Protein AF-A0A7X9DE40-F1 (afdb_monomer_lite)

Radius of gyration: 13.77 Å; chains: 1; bounding box: 31×20×40 Å

Sequence (72 aa):
MATIVKTTKYYC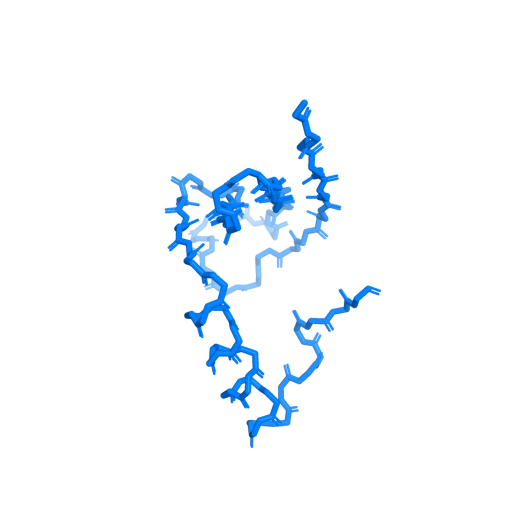SNDCRQEGRPMHTATLEFQSCSNAYTFDNGKGDIYYFEEGELQALIYLLKSLDRTDAVEI

Structure (mmCIF, N/CA/C/O backbone):
data_AF-A0A7X9DE40-F1
#
_entry.id   AF-A0A7X9DE40-F1
#
loop_
_atom_site.group_PDB
_atom_site.id
_atom_site.type_symbol
_atom_site.label_atom_id
_atom_site.label_alt_id
_atom_site.label_comp_id
_atom_site.label_asym_id
_atom_site.label_entity_id
_atom_site.label_seq_id
_atom_site.pdbx_PDB_ins_code
_atom_site.Cartn_x
_atom_site.Cartn_y
_atom_site.Cartn_z
_atom_site.occupancy
_atom_site.B_iso_or_equiv
_atom_site.auth_seq_id
_atom_site.auth_comp_id
_atom_site.auth_asym_id
_atom_site.auth_atom_id
_atom_site.pdbx_PDB_model_num
ATOM 1 N N . MET A 1 1 ? 1.045 -1.567 21.485 1.00 58.16 1 MET A N 1
ATOM 2 C CA . MET A 1 1 ? 0.497 -1.094 20.195 1.00 58.16 1 MET A CA 1
ATOM 3 C C . MET A 1 1 ? 1.154 -1.933 19.120 1.00 5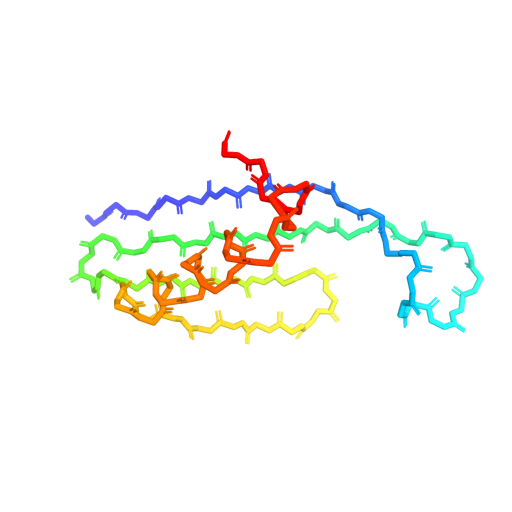8.16 1 MET A C 1
ATOM 5 O O . MET A 1 1 ? 2.375 -2.039 19.157 1.00 58.16 1 MET A O 1
ATOM 9 N N . ALA A 1 2 ? 0.379 -2.615 18.278 1.00 73.88 2 ALA A N 1
ATOM 10 C CA . ALA A 1 2 ? 0.929 -3.501 17.259 1.00 73.88 2 ALA A CA 1
ATOM 11 C C . ALA A 1 2 ? 0.820 -2.812 15.899 1.00 73.88 2 ALA A C 1
ATOM 13 O O . ALA A 1 2 ? -0.278 -2.495 15.444 1.00 73.88 2 ALA A O 1
ATOM 14 N N . THR A 1 3 ? 1.966 -2.573 15.277 1.00 85.31 3 THR A N 1
ATOM 15 C CA . THR A 1 3 ? 2.042 -2.119 13.892 1.00 85.31 3 THR A CA 1
ATOM 16 C C . THR A 1 3 ? 2.390 -3.330 13.040 1.00 85.31 3 THR A C 1
ATOM 18 O O . THR A 1 3 ? 3.401 -3.988 13.290 1.00 85.31 3 THR A O 1
ATOM 21 N N . ILE A 1 4 ? 1.535 -3.665 12.075 1.00 86.94 4 ILE A N 1
ATOM 22 C CA . ILE A 1 4 ? 1.798 -4.750 11.126 1.00 86.94 4 ILE A CA 1
ATOM 23 C C . ILE A 1 4 ? 2.319 -4.115 9.847 1.00 86.94 4 ILE A C 1
ATOM 25 O O . ILE A 1 4 ? 1.627 -3.307 9.239 1.00 86.94 4 ILE A O 1
ATOM 29 N N . VAL A 1 5 ? 3.524 -4.500 9.433 1.00 89.75 5 VAL A N 1
ATOM 30 C CA . VAL A 1 5 ? 4.140 -4.016 8.196 1.00 89.75 5 VAL A CA 1
ATOM 31 C C . VAL A 1 5 ? 4.232 -5.167 7.205 1.00 89.75 5 VAL A C 1
ATOM 33 O O . VAL A 1 5 ? 4.752 -6.241 7.519 1.00 89.75 5 VAL A O 1
ATOM 36 N N . LYS A 1 6 ? 3.718 -4.944 6.001 1.00 88.56 6 LYS A N 1
ATOM 37 C CA . LYS A 1 6 ? 3.833 -5.845 4.856 1.00 88.56 6 LYS A CA 1
ATOM 38 C C . LYS A 1 6 ? 4.571 -5.123 3.743 1.00 88.56 6 LYS A C 1
ATOM 40 O O . LYS A 1 6 ? 4.322 -3.950 3.495 1.00 88.56 6 LYS A O 1
ATOM 45 N N . THR A 1 7 ? 5.471 -5.823 3.069 1.00 89.44 7 THR A N 1
ATOM 46 C CA . THR A 1 7 ? 6.229 -5.273 1.946 1.00 89.44 7 THR A CA 1
ATOM 47 C C . THR A 1 7 ? 6.110 -6.191 0.745 1.00 89.44 7 THR A C 1
ATOM 49 O O . THR A 1 7 ? 6.072 -7.414 0.880 1.00 89.44 7 THR A O 1
ATOM 52 N N . THR A 1 8 ? 6.048 -5.599 -0.441 1.00 87.06 8 THR A N 1
ATOM 53 C CA . THR A 1 8 ? 6.095 -6.335 -1.703 1.00 87.06 8 THR A CA 1
ATOM 54 C C . THR A 1 8 ? 6.930 -5.573 -2.715 1.00 87.06 8 THR A C 1
ATOM 56 O O . THR A 1 8 ? 7.033 -4.347 -2.660 1.00 87.06 8 THR A O 1
ATOM 59 N N . LYS A 1 9 ? 7.554 -6.296 -3.641 1.00 85.50 9 LYS A N 1
ATOM 60 C CA . LYS A 1 9 ? 8.303 -5.683 -4.734 1.00 85.50 9 LYS A CA 1
ATOM 61 C C . LYS A 1 9 ? 7.527 -5.851 -6.025 1.00 85.50 9 LYS A C 1
ATOM 63 O O . LYS A 1 9 ? 7.116 -6.960 -6.347 1.00 85.50 9 LYS A O 1
ATOM 68 N N . TYR A 1 10 ? 7.378 -4.771 -6.780 1.00 82.44 10 TYR A N 1
ATOM 69 C CA . TYR A 1 10 ? 6.686 -4.798 -8.063 1.00 82.44 10 TYR A CA 1
ATOM 70 C C . TYR A 1 10 ? 7.470 -4.035 -9.126 1.00 82.44 10 TYR A C 1
ATOM 72 O O . TYR A 1 10 ? 8.228 -3.107 -8.833 1.00 82.44 10 TYR A O 1
ATOM 80 N N . TYR A 1 11 ? 7.295 -4.446 -10.379 1.00 79.06 11 TYR A N 1
ATOM 81 C CA . TYR A 1 11 ? 7.867 -3.752 -11.525 1.00 79.06 11 TYR A CA 1
ATOM 82 C C . TYR A 1 11 ? 6.868 -2.725 -12.040 1.00 79.06 11 TYR A C 1
ATOM 84 O O . TYR A 1 11 ? 5.720 -3.059 -12.331 1.00 79.06 11 TYR A O 1
ATOM 92 N N . CYS A 1 12 ? 7.302 -1.475 -12.190 1.00 70.81 12 CYS A N 1
ATOM 93 C CA . CYS A 1 12 ? 6.470 -0.470 -12.832 1.00 70.81 12 CYS A CA 1
ATOM 94 C C . CYS A 1 12 ? 6.535 -0.654 -14.353 1.00 70.81 12 CYS A C 1
ATOM 96 O O . CYS A 1 12 ? 7.571 -0.409 -14.971 1.00 70.81 12 CYS A O 1
ATOM 98 N N . SER A 1 13 ? 5.435 -1.101 -14.960 1.00 64.62 13 SER A N 1
ATOM 99 C CA . SER A 1 13 ? 5.347 -1.284 -16.413 1.00 64.62 13 SER A CA 1
ATOM 100 C C . SER A 1 13 ? 4.919 -0.022 -17.167 1.00 64.62 13 SER A C 1
ATOM 102 O O . SER A 1 13 ? 5.242 0.091 -18.346 1.00 64.62 13 SER A O 1
ATOM 104 N N . ASN A 1 14 ? 4.217 0.916 -16.513 1.00 57.66 14 ASN A N 1
ATOM 105 C CA . ASN A 1 14 ? 3.475 1.975 -17.216 1.00 57.66 14 ASN A CA 1
ATOM 106 C C . ASN A 1 14 ? 3.904 3.422 -16.895 1.00 57.66 14 ASN A C 1
ATOM 108 O O . ASN A 1 14 ? 3.730 4.280 -17.753 1.00 57.66 14 ASN A O 1
ATOM 112 N N . ASP A 1 15 ? 4.469 3.713 -15.715 1.00 55.41 15 ASP A N 1
ATOM 113 C CA . ASP A 1 15 ? 4.614 5.109 -15.236 1.00 55.41 15 ASP A CA 1
ATOM 114 C C . ASP A 1 15 ? 6.048 5.617 -15.050 1.00 55.41 15 ASP A C 1
ATOM 116 O O . ASP A 1 15 ? 6.274 6.822 -14.936 1.00 55.41 15 ASP A O 1
ATOM 120 N N . CYS A 1 16 ? 7.054 4.745 -15.032 1.00 59.81 16 CYS A N 1
ATOM 121 C CA . CYS A 1 16 ? 8.428 5.196 -14.819 1.00 59.81 16 CYS A CA 1
ATOM 122 C C . CYS A 1 16 ? 9.070 5.557 -16.161 1.00 59.81 16 CYS A C 1
ATOM 124 O O . CYS A 1 16 ? 9.635 4.718 -16.854 1.00 59.81 16 CYS A O 1
ATOM 126 N N . ARG A 1 17 ? 8.923 6.829 -16.538 1.00 56.72 17 ARG A N 1
ATOM 127 C CA . ARG A 1 17 ? 9.286 7.422 -17.838 1.00 56.72 17 ARG A CA 1
ATOM 128 C C . ARG A 1 17 ? 10.779 7.460 -18.207 1.00 56.72 17 ARG A C 1
ATOM 130 O O . ARG A 1 17 ? 11.122 8.149 -19.162 1.00 56.72 17 ARG A O 1
AT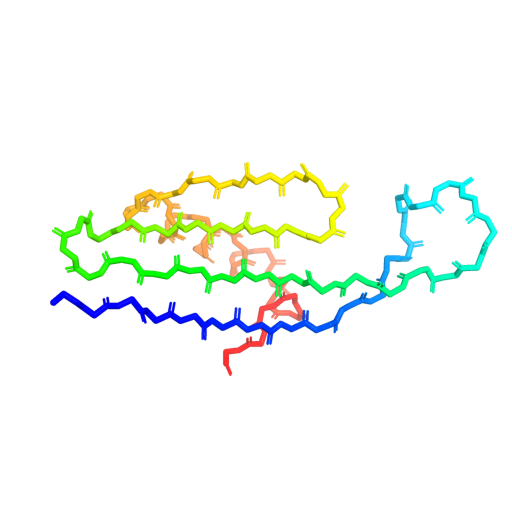OM 137 N N . GLN A 1 18 ? 11.675 6.744 -17.539 1.00 52.69 18 GLN A N 1
ATOM 138 C CA . GLN A 1 18 ? 13.090 6.723 -17.921 1.00 52.69 18 GLN A CA 1
ATOM 139 C C . GLN A 1 18 ? 13.642 5.302 -17.814 1.00 52.69 18 GLN A C 1
ATOM 141 O O . GLN A 1 18 ? 13.698 4.736 -16.732 1.00 52.69 18 GLN A O 1
ATOM 146 N N . GLU A 1 19 ? 13.946 4.743 -18.987 1.00 52.97 19 GLU A N 1
ATOM 147 C CA . GLU A 1 19 ? 14.785 3.575 -19.283 1.00 52.97 19 GLU A CA 1
ATOM 148 C C . GLU A 1 19 ? 14.950 2.507 -18.184 1.00 52.97 19 GLU A C 1
ATOM 150 O O . GLU A 1 19 ? 15.711 2.652 -17.234 1.00 52.97 19 GLU A O 1
ATOM 155 N N . GLY A 1 20 ? 14.315 1.353 -18.419 1.00 54.75 20 GLY A N 1
ATOM 156 C CA . GLY A 1 20 ? 14.542 0.118 -17.667 1.00 54.75 20 GLY A CA 1
ATOM 157 C C . GLY A 1 20 ? 13.509 -0.081 -16.571 1.00 54.75 20 GLY A C 1
ATOM 158 O O . GLY A 1 20 ? 13.516 0.651 -15.598 1.00 54.75 20 GLY A O 1
ATOM 159 N N . ARG A 1 21 ? 12.630 -1.084 -16.743 1.00 62.34 21 ARG A N 1
ATOM 160 C CA . ARG A 1 21 ? 11.553 -1.499 -15.818 1.00 62.34 21 ARG A CA 1
ATOM 161 C C . ARG A 1 21 ? 11.994 -1.392 -14.346 1.00 62.34 21 ARG A C 1
ATOM 163 O O . ARG A 1 21 ? 12.567 -2.357 -13.829 1.00 62.34 21 ARG A O 1
ATOM 170 N N . PRO A 1 22 ? 11.750 -0.265 -13.661 1.00 72.44 22 PRO A N 1
ATOM 171 C CA . PRO A 1 22 ? 12.308 -0.075 -12.341 1.00 72.44 22 PRO A CA 1
ATOM 172 C C . PRO A 1 22 ? 11.477 -0.872 -11.344 1.00 72.44 22 PRO A C 1
ATOM 174 O O . PRO A 1 22 ? 10.248 -0.975 -11.448 1.00 72.44 22 PRO A O 1
ATOM 177 N N . MET A 1 23 ? 12.183 -1.499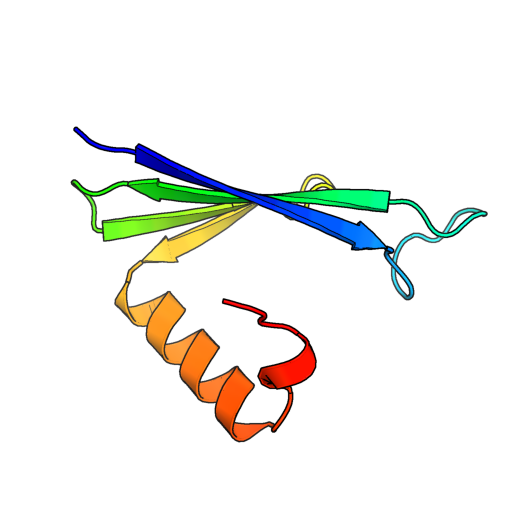 -10.410 1.00 80.81 23 MET A N 1
ATOM 178 C CA . MET A 1 23 ? 11.580 -2.268 -9.335 1.00 80.81 23 MET A CA 1
ATOM 179 C C . MET A 1 23 ? 11.342 -1.337 -8.149 1.00 80.81 23 MET A C 1
ATOM 181 O O . MET A 1 23 ? 12.282 -0.714 -7.656 1.00 80.81 23 MET A O 1
ATOM 185 N N . HIS A 1 24 ? 10.103 -1.271 -7.679 1.00 83.50 24 HIS A N 1
ATOM 186 C CA . HIS A 1 24 ? 9.722 -0.516 -6.490 1.00 83.50 24 HIS A CA 1
ATOM 187 C C . HIS A 1 24 ? 9.404 -1.471 -5.351 1.00 83.50 24 HIS A C 1
ATOM 189 O O . HIS A 1 24 ? 8.965 -2.600 -5.575 1.00 83.50 24 HIS A O 1
ATOM 195 N N . THR A 1 25 ? 9.629 -1.013 -4.124 1.00 86.50 25 THR A N 1
ATOM 196 C CA . THR A 1 25 ? 9.197 -1.727 -2.922 1.00 86.50 25 THR A CA 1
ATOM 197 C C . THR A 1 25 ? 8.015 -0.972 -2.345 1.00 86.50 25 THR A C 1
ATOM 199 O O . THR A 1 25 ? 8.187 0.138 -1.857 1.00 86.50 25 THR A O 1
ATOM 202 N N . ALA A 1 26 ? 6.828 -1.561 -2.443 1.00 89.56 26 ALA A N 1
ATOM 203 C CA . ALA A 1 26 ? 5.644 -1.044 -1.788 1.00 89.56 26 ALA A CA 1
ATOM 204 C C . ALA A 1 26 ? 5.588 -1.543 -0.342 1.00 89.56 26 ALA A C 1
ATOM 206 O O . ALA A 1 26 ? 5.924 -2.700 -0.066 1.00 89.56 26 ALA A O 1
ATOM 207 N N . THR A 1 27 ? 5.132 -0.681 0.560 1.00 90.88 27 THR A N 1
ATOM 208 C CA . THR A 1 27 ? 4.983 -0.978 1.985 1.00 90.88 27 THR A CA 1
ATOM 209 C C . THR A 1 27 ? 3.569 -0.635 2.424 1.00 90.88 27 THR A C 1
ATOM 211 O O . THR A 1 27 ? 3.111 0.482 2.216 1.00 90.88 27 THR A O 1
ATOM 214 N N . LEU A 1 28 ? 2.881 -1.593 3.039 1.00 90.94 28 LEU A N 1
ATOM 215 C CA . LEU A 1 28 ? 1.604 -1.391 3.710 1.00 90.94 28 LEU A CA 1
ATOM 216 C C . LEU A 1 28 ? 1.823 -1.504 5.216 1.00 90.94 28 LEU A C 1
ATOM 218 O O . LEU A 1 28 ? 2.233 -2.552 5.718 1.00 90.94 28 LEU A O 1
ATOM 222 N N . GLU A 1 29 ? 1.524 -0.432 5.930 1.00 92.50 29 GLU A N 1
ATOM 223 C CA . GLU A 1 29 ? 1.553 -0.365 7.381 1.00 92.50 29 GLU A CA 1
ATOM 224 C C . GLU A 1 29 ? 0.125 -0.303 7.925 1.00 92.50 29 GLU A C 1
ATOM 226 O O . GLU A 1 29 ? -0.668 0.541 7.515 1.00 92.50 29 GLU A O 1
ATOM 231 N N . PHE A 1 30 ? -0.200 -1.192 8.860 1.00 91.31 30 PHE A N 1
ATOM 232 C CA . PHE A 1 30 ? -1.457 -1.189 9.598 1.00 91.31 30 PHE A CA 1
ATOM 233 C C . PHE A 1 30 ? -1.209 -0.849 11.064 1.00 91.31 30 PHE A C 1
ATOM 235 O O . PHE A 1 30 ? -0.436 -1.532 11.746 1.00 91.31 30 PHE A O 1
ATOM 242 N N . GLN A 1 31 ? -1.914 0.165 11.563 1.00 89.50 31 GLN A N 1
ATOM 243 C CA . GLN A 1 31 ? -1.840 0.604 12.949 1.00 89.50 31 GLN A CA 1
ATOM 244 C C . GLN A 1 31 ? -3.087 0.154 13.722 1.00 89.50 31 GLN A C 1
ATOM 246 O O . GLN A 1 31 ? -4.173 0.714 13.578 1.00 89.50 31 GLN A O 1
ATOM 251 N N . SER A 1 32 ? -2.919 -0.828 14.614 1.00 84.81 32 SER A N 1
ATOM 252 C CA . SER A 1 32 ? -4.042 -1.495 15.295 1.00 84.81 32 SER A CA 1
ATOM 253 C C . SER A 1 32 ? -4.852 -0.612 16.252 1.00 84.81 32 SER A C 1
ATOM 255 O O . SER A 1 32 ? -5.895 -1.030 16.734 1.00 84.81 32 SER A O 1
ATOM 257 N N . CYS A 1 33 ? -4.333 0.553 16.643 1.00 84.56 33 CYS A N 1
ATOM 258 C CA . CYS A 1 33 ? -4.990 1.429 17.620 1.00 84.56 33 CYS A CA 1
ATOM 259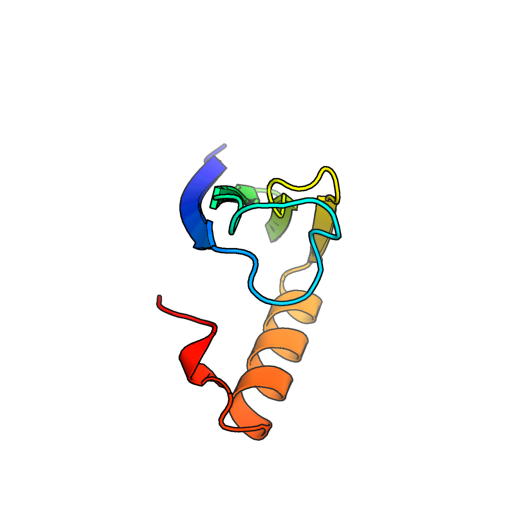 C C . CYS A 1 33 ? -5.923 2.452 16.974 1.00 84.56 33 CYS A C 1
ATOM 261 O O . CYS A 1 33 ? -6.862 2.902 17.620 1.00 84.56 33 CYS A O 1
ATOM 263 N N . SER A 1 34 ? -5.644 2.823 15.728 1.00 84.81 34 SER A N 1
ATOM 264 C CA . SER A 1 34 ? -6.409 3.789 14.940 1.00 84.81 34 SER A CA 1
ATOM 265 C C . SER A 1 34 ? -7.200 3.121 13.815 1.00 84.81 34 SER A C 1
ATOM 267 O O . SER A 1 34 ? -7.922 3.817 13.115 1.00 84.81 34 SER A O 1
ATOM 269 N N . ASN A 1 35 ? -7.063 1.798 13.628 1.00 86.69 35 ASN A N 1
ATOM 270 C CA . ASN A 1 35 ? -7.578 1.063 12.467 1.00 86.69 35 ASN A CA 1
ATOM 271 C C . ASN A 1 35 ? -7.253 1.767 11.136 1.00 86.69 35 ASN A C 1
ATOM 273 O O . ASN A 1 35 ? -8.077 1.838 10.224 1.00 86.69 35 ASN A O 1
ATOM 277 N N . ALA A 1 36 ? -6.035 2.302 11.046 1.00 88.69 36 ALA A N 1
ATOM 278 C CA . ALA A 1 36 ? -5.568 3.073 9.905 1.00 88.69 36 ALA A CA 1
ATOM 279 C C . ALA A 1 36 ? -4.523 2.294 9.105 1.00 88.69 36 ALA A C 1
ATOM 281 O O . ALA A 1 36 ? -3.724 1.529 9.661 1.00 88.69 36 ALA A O 1
ATOM 282 N N . TYR A 1 37 ? -4.524 2.531 7.798 1.00 91.31 37 TYR A N 1
ATOM 283 C CA . TYR A 1 37 ? -3.626 1.921 6.833 1.00 91.31 37 TYR A CA 1
ATOM 284 C C . TYR A 1 37 ? -2.822 3.008 6.127 1.00 91.31 37 TYR A C 1
ATOM 286 O O . TYR A 1 37 ? -3.382 3.977 5.618 1.00 91.31 37 TYR A O 1
ATOM 294 N N . THR A 1 38 ? -1.506 2.830 6.071 1.00 92.94 38 THR A N 1
ATOM 295 C CA . THR A 1 38 ? -0.604 3.678 5.287 1.00 92.94 38 THR A CA 1
ATOM 296 C C . THR A 1 38 ? 0.032 2.833 4.200 1.00 92.94 38 THR A C 1
ATOM 298 O O . THR A 1 38 ? 0.644 1.808 4.490 1.00 92.94 38 THR A O 1
ATOM 301 N N . PHE A 1 39 ? -0.115 3.250 2.949 1.00 91.25 39 PHE A N 1
ATOM 302 C CA . PHE A 1 39 ? 0.471 2.584 1.797 1.00 91.25 39 PHE A CA 1
ATOM 303 C C . PHE A 1 39 ? 1.500 3.498 1.131 1.00 91.25 39 PHE A C 1
ATOM 305 O O . PHE A 1 39 ? 1.141 4.527 0.566 1.00 91.25 39 PHE A O 1
ATOM 312 N N . ASP A 1 40 ? 2.770 3.111 1.179 1.00 91.88 40 ASP A N 1
ATOM 313 C CA . ASP A 1 40 ? 3.852 3.710 0.396 1.00 91.88 40 ASP A CA 1
ATOM 314 C C . ASP A 1 40 ? 4.036 2.884 -0.879 1.00 91.88 40 ASP A C 1
ATOM 316 O O . ASP A 1 40 ? 4.299 1.678 -0.823 1.00 91.88 40 ASP A O 1
ATOM 320 N N . ASN A 1 41 ? 3.894 3.518 -2.042 1.00 84.94 41 ASN A N 1
ATOM 321 C CA . ASN A 1 41 ? 4.007 2.838 -3.329 1.00 84.94 41 ASN A CA 1
ATOM 322 C C . ASN A 1 41 ? 5.463 2.627 -3.797 1.00 84.94 41 ASN A C 1
ATOM 324 O O . ASN A 1 41 ? 5.679 2.085 -4.887 1.00 84.94 41 ASN A O 1
ATOM 328 N N . GLY A 1 42 ? 6.461 3.066 -3.028 1.00 84.19 42 GLY A N 1
ATOM 329 C CA . GLY A 1 42 ? 7.884 2.971 -3.355 1.00 84.19 42 GLY A CA 1
ATOM 330 C C . GLY A 1 42 ? 8.342 3.908 -4.479 1.00 84.19 42 GLY A C 1
ATOM 331 O O . GLY A 1 42 ? 9.466 3.770 -4.971 1.00 84.19 42 GLY A O 1
ATOM 332 N N . LYS A 1 43 ? 7.476 4.827 -4.923 1.00 82.12 43 LYS A N 1
ATOM 333 C CA . LYS A 1 43 ? 7.764 5.898 -5.894 1.00 82.12 43 LYS A CA 1
ATOM 334 C C . LYS A 1 43 ? 7.811 7.282 -5.240 1.00 82.12 43 LYS A C 1
ATOM 336 O O . LYS A 1 43 ? 8.137 8.251 -5.919 1.00 82.12 43 LYS A O 1
ATOM 341 N N . GLY A 1 44 ? 7.530 7.355 -3.939 1.00 80.50 44 GLY A N 1
ATOM 342 C CA . GLY A 1 44 ? 7.443 8.597 -3.175 1.00 80.50 44 GLY A CA 1
ATOM 343 C C . GLY A 1 44 ? 6.012 9.072 -2.921 1.00 80.50 44 GLY A C 1
ATOM 344 O O . GLY A 1 44 ? 5.852 10.098 -2.265 1.00 80.50 44 GLY A O 1
ATOM 345 N N . ASP A 1 45 ? 4.991 8.340 -3.383 1.00 85.81 45 ASP A N 1
ATOM 346 C CA . ASP A 1 45 ? 3.602 8.634 -3.030 1.00 85.81 45 ASP A CA 1
ATOM 347 C C . ASP A 1 45 ? 3.175 7.787 -1.833 1.00 85.81 45 ASP A C 1
ATOM 349 O O . ASP A 1 45 ? 3.342 6.562 -1.811 1.00 85.81 45 ASP A O 1
ATOM 353 N N . ILE A 1 46 ? 2.575 8.460 -0.857 1.00 89.94 46 ILE A N 1
ATOM 354 C CA . ILE A 1 46 ? 2.059 7.846 0.359 1.00 89.94 46 ILE A CA 1
ATOM 355 C C . ILE A 1 46 ? 0.555 8.086 0.409 1.00 89.94 46 ILE A C 1
ATOM 357 O O . ILE A 1 46 ? 0.087 9.219 0.287 1.00 89.94 46 ILE A O 1
ATOM 361 N N . TYR A 1 47 ? -0.192 7.008 0.601 1.00 90.25 47 TYR A N 1
ATOM 362 C CA . TYR A 1 47 ? -1.641 7.010 0.694 1.00 90.25 47 TYR A CA 1
ATOM 363 C C . TYR A 1 47 ? -2.065 6.603 2.097 1.00 90.25 47 TYR A C 1
ATOM 365 O O . TYR A 1 47 ? -1.499 5.682 2.686 1.00 90.25 47 TYR A O 1
ATOM 373 N N . TYR A 1 48 ? -3.088 7.273 2.607 1.00 92.06 48 TYR A N 1
ATOM 374 C CA . TYR A 1 48 ? -3.650 7.020 3.925 1.00 92.06 48 TYR A CA 1
ATOM 375 C C . TYR A 1 48 ? -5.105 6.618 3.757 1.00 92.06 48 TYR A C 1
ATOM 377 O O . TYR A 1 48 ? -5.831 7.262 3.001 1.00 92.06 48 TYR A O 1
ATOM 385 N N . PHE A 1 49 ? -5.504 5.557 4.449 1.00 90.50 49 PHE A N 1
ATOM 386 C CA . PHE A 1 49 ? -6.863 5.039 4.411 1.00 90.50 49 PHE A CA 1
ATOM 387 C C . PHE A 1 49 ? -7.326 4.676 5.815 1.00 90.50 49 PHE A C 1
ATOM 389 O O . PHE A 1 49 ? -6.594 4.036 6.579 1.00 90.50 49 PHE A O 1
ATOM 396 N N . GLU A 1 50 ? -8.568 5.012 6.129 1.00 91.19 50 GLU A N 1
ATOM 397 C CA . GLU A 1 50 ? -9.283 4.381 7.236 1.00 91.19 50 GLU A CA 1
ATOM 398 C C . GLU A 1 50 ? -9.878 3.029 6.799 1.00 91.19 50 GLU A C 1
ATOM 400 O O . GLU A 1 50 ? -10.022 2.737 5.608 1.00 91.19 50 GLU A O 1
ATOM 405 N N . GLU A 1 51 ? -10.247 2.181 7.764 1.00 86.69 51 GLU A N 1
ATOM 406 C CA . GLU A 1 51 ? -10.786 0.835 7.512 1.00 86.69 51 GLU A CA 1
ATOM 407 C C . GLU A 1 51 ? -11.944 0.815 6.495 1.00 86.69 51 GLU A C 1
ATOM 409 O O . GLU A 1 51 ? -11.956 -0.014 5.580 1.00 86.69 51 GLU A O 1
ATOM 414 N N . GLY A 1 52 ? -12.895 1.747 6.613 1.00 88.19 52 GLY A N 1
ATOM 415 C CA . GLY A 1 52 ? -14.049 1.823 5.713 1.00 88.19 52 GLY A CA 1
ATOM 416 C C . GLY A 1 52 ? -13.679 2.204 4.277 1.00 88.19 52 GLY A C 1
ATOM 417 O O . GLY A 1 52 ? -14.230 1.651 3.323 1.00 88.19 52 GLY A O 1
ATOM 418 N N . GLU A 1 53 ? -12.711 3.106 4.108 1.00 88.75 53 GLU A N 1
ATOM 419 C CA . GLU A 1 53 ? -12.239 3.552 2.793 1.00 88.75 53 GLU A CA 1
ATOM 420 C C . GLU A 1 53 ? -11.495 2.428 2.070 1.00 88.75 53 GLU A C 1
ATOM 422 O O . GLU A 1 53 ? -11.728 2.180 0.882 1.00 88.75 53 GLU A O 1
ATOM 427 N N . LEU A 1 54 ? -10.661 1.683 2.802 1.00 87.94 54 LEU A N 1
ATOM 428 C CA . LEU A 1 54 ? -9.959 0.525 2.260 1.00 87.94 54 LEU A CA 1
ATOM 429 C C . LEU A 1 54 ? -10.940 -0.582 1.847 1.00 87.94 54 LEU A C 1
ATOM 431 O O . LEU A 1 54 ? -10.790 -1.168 0.773 1.00 87.94 54 LEU A O 1
ATOM 435 N N . GLN A 1 55 ? -11.972 -0.852 2.655 1.00 87.25 55 GLN A N 1
ATOM 436 C CA . GLN A 1 55 ? -13.012 -1.823 2.301 1.00 87.25 55 GLN A CA 1
ATOM 437 C C . GLN A 1 55 ? -13.751 -1.430 1.017 1.00 87.25 55 GLN A C 1
ATOM 439 O O . GLN A 1 55 ? -13.948 -2.279 0.142 1.00 87.25 55 GLN A O 1
ATOM 444 N N . ALA A 1 56 ? -14.122 -0.154 0.874 1.00 89.75 56 ALA A N 1
ATOM 445 C CA . ALA A 1 56 ? -14.770 0.347 -0.334 1.00 89.75 56 ALA A CA 1
ATOM 446 C C . ALA A 1 56 ? -13.864 0.192 -1.568 1.00 89.75 56 ALA A C 1
ATOM 448 O O . ALA A 1 56 ? -14.320 -0.283 -2.611 1.00 89.75 56 ALA A O 1
ATOM 449 N N . LEU A 1 57 ? -12.571 0.511 -1.442 1.00 87.81 57 LEU A N 1
ATOM 450 C CA . LEU A 1 57 ? -11.596 0.339 -2.519 1.00 87.81 57 LEU A CA 1
ATOM 451 C C . LEU A 1 57 ? -11.463 -1.131 -2.939 1.00 87.81 57 LEU A C 1
ATOM 453 O O . LEU A 1 57 ? -11.547 -1.441 -4.126 1.00 87.81 57 LEU A O 1
ATOM 457 N N . ILE A 1 58 ? -11.310 -2.050 -1.981 1.00 86.62 58 ILE A N 1
ATOM 458 C CA . ILE A 1 58 ? -11.221 -3.492 -2.260 1.00 86.62 58 ILE A CA 1
ATOM 459 C C . ILE A 1 58 ? -12.491 -3.985 -2.962 1.00 86.62 58 ILE A C 1
ATOM 461 O O . ILE A 1 58 ? -12.406 -4.788 -3.893 1.00 86.62 58 ILE A O 1
ATOM 465 N N . TYR A 1 59 ? -13.666 -3.510 -2.544 1.00 87.19 59 TYR A N 1
ATOM 466 C CA . TYR A 1 59 ? -14.934 -3.874 -3.174 1.00 87.19 59 TYR A CA 1
ATOM 467 C C . TYR A 1 59 ? -15.002 -3.419 -4.638 1.00 87.19 59 TYR A C 1
ATOM 469 O O . TYR A 1 59 ? -15.383 -4.202 -5.508 1.00 87.19 59 TYR A O 1
ATOM 477 N N . LEU A 1 60 ? -14.573 -2.187 -4.927 1.00 86.69 60 LEU A N 1
ATOM 478 C CA . LEU A 1 60 ? -14.496 -1.662 -6.293 1.00 86.69 60 LEU A CA 1
ATOM 479 C C . LEU A 1 60 ? -13.46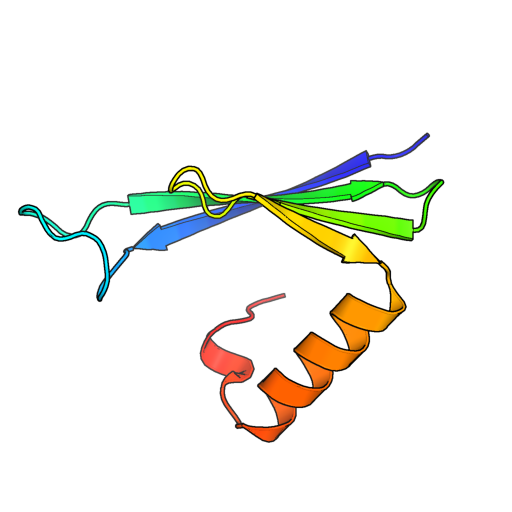3 -2.408 -7.150 1.00 86.69 60 LEU A C 1
ATOM 481 O O . LEU A 1 60 ? -13.708 -2.673 -8.321 1.00 86.69 60 LEU A O 1
ATOM 485 N N . LEU A 1 61 ? -12.318 -2.790 -6.584 1.00 86.44 61 LEU A N 1
ATOM 486 C CA . LEU A 1 61 ? -11.312 -3.570 -7.312 1.00 86.44 61 LEU A CA 1
ATOM 487 C C . LEU A 1 61 ? -11.821 -4.976 -7.657 1.00 86.44 61 LEU A C 1
ATOM 489 O O . LEU A 1 61 ? -11.606 -5.451 -8.773 1.00 86.44 61 LEU A O 1
ATOM 493 N N . LYS A 1 62 ? -12.539 -5.616 -6.727 1.00 82.69 62 LYS A N 1
ATOM 494 C CA . LYS A 1 62 ? -13.190 -6.914 -6.951 1.00 82.69 62 LYS A CA 1
ATOM 495 C C . LYS A 1 62 ? -14.295 -6.836 -8.003 1.00 82.69 62 LYS A C 1
ATOM 497 O O . LYS A 1 62 ? -14.423 -7.759 -8.798 1.00 82.69 62 LYS A O 1
ATOM 502 N N . SER A 1 63 ? -15.078 -5.754 -8.040 1.00 82.38 63 SER A N 1
ATOM 503 C CA . SER A 1 63 ? -16.154 -5.602 -9.032 1.00 82.38 63 SER A CA 1
ATOM 504 C C . SER A 1 63 ? -15.641 -5.420 -10.463 1.00 82.38 63 SER A C 1
ATOM 506 O O . SER A 1 63 ? -16.361 -5.722 -11.412 1.00 82.38 63 SER A O 1
ATOM 508 N N . LEU A 1 64 ? -14.396 -4.969 -10.624 1.00 82.00 64 LEU A N 1
ATOM 509 C CA . LEU A 1 64 ? -13.723 -4.838 -11.915 1.00 82.00 64 LEU A CA 1
ATOM 510 C C . LEU A 1 64 ? -13.051 -6.140 -12.392 1.00 82.00 64 LEU A C 1
ATOM 512 O O . LEU A 1 64 ? -12.395 -6.107 -13.430 1.00 82.00 64 LEU A O 1
ATOM 516 N N . ASP A 1 65 ? -13.167 -7.247 -11.643 1.00 71.38 65 ASP A N 1
ATOM 517 C CA . ASP A 1 65 ? -12.454 -8.521 -11.878 1.00 71.38 65 ASP A CA 1
ATOM 518 C C . ASP A 1 65 ? -10.928 -8.338 -12.018 1.00 71.38 65 ASP A C 1
ATOM 520 O O . ASP A 1 65 ? -10.214 -9.104 -12.654 1.00 71.38 65 ASP A O 1
ATOM 524 N N . ARG A 1 66 ? -10.401 -7.266 -11.415 1.00 63.88 66 ARG A N 1
ATOM 525 C CA . ARG A 1 66 ? -8.982 -6.880 -11.445 1.00 63.88 66 ARG A CA 1
ATOM 526 C C . ARG A 1 66 ? -8.245 -7.373 -10.201 1.00 63.88 66 ARG A C 1
ATOM 528 O O . ARG A 1 66 ? -7.287 -6.746 -9.749 1.00 63.88 66 ARG A O 1
ATOM 535 N N . THR A 1 67 ? -8.691 -8.495 -9.642 1.00 54.44 67 THR A N 1
ATOM 536 C CA . THR A 1 67 ? -8.072 -9.150 -8.481 1.00 54.44 67 THR A CA 1
ATOM 537 C C . THR A 1 67 ? -6.646 -9.634 -8.741 1.00 54.44 67 THR A C 1
ATOM 539 O O . THR A 1 67 ? -5.913 -9.818 -7.777 1.00 54.44 67 THR A O 1
ATOM 542 N N . ASP A 1 68 ? -6.199 -9.706 -10.002 1.00 55.97 68 ASP A N 1
ATOM 543 C CA . ASP A 1 68 ? -4.793 -9.957 -10.374 1.00 55.97 68 ASP A CA 1
ATOM 544 C C . ASP A 1 68 ? -3.800 -8.923 -9.798 1.00 55.97 68 ASP A C 1
ATOM 546 O O . ASP A 1 68 ? -2.590 -9.132 -9.833 1.00 55.97 68 ASP A O 1
ATOM 550 N N . ALA A 1 69 ? -4.285 -7.782 -9.292 1.00 50.78 69 ALA A N 1
ATOM 551 C CA . ALA A 1 69 ? -3.465 -6.733 -8.684 1.00 50.78 69 ALA A CA 1
ATOM 552 C C . ALA A 1 69 ? -3.396 -6.795 -7.143 1.00 50.78 69 ALA A C 1
ATOM 554 O O . ALA A 1 69 ? -2.726 -5.957 -6.539 1.00 50.78 69 ALA A O 1
ATOM 555 N N . VAL A 1 70 ? -4.093 -7.740 -6.499 1.00 45.28 70 VAL A N 1
ATOM 556 C CA . VAL A 1 70 ? -4.171 -7.856 -5.034 1.00 45.28 70 VAL A CA 1
ATOM 557 C C . VAL A 1 70 ? -3.956 -9.315 -4.629 1.00 45.28 70 VAL A C 1
ATOM 559 O O . VAL A 1 70 ? -4.910 -10.052 -4.389 1.00 45.28 70 VAL A O 1
ATOM 562 N N . GLU A 1 71 ? -2.697 -9.743 -4.550 1.00 43.91 71 GLU A N 1
ATOM 563 C CA . GLU A 1 71 ? -2.351 -10.989 -3.856 1.00 43.91 71 GLU A CA 1
ATOM 564 C C . GLU A 1 71 ? -2.305 -10.731 -2.338 1.00 43.91 71 GLU A C 1
ATOM 566 O O . GLU A 1 71 ? -1.650 -9.790 -1.882 1.00 43.91 71 GLU A O 1
ATOM 571 N N . ILE A 1 72 ? -3.062 -11.539 -1.581 1.00 44.12 72 ILE A N 1
ATOM 572 C CA . ILE A 1 72 ? -3.210 -11.504 -0.110 1.00 44.12 72 ILE A CA 1
ATOM 573 C C . ILE A 1 72 ? -2.096 -12.319 0.552 1.00 44.12 72 ILE A C 1
ATOM 575 O O . ILE A 1 72 ? -1.877 -13.465 0.100 1.00 44.12 72 ILE A O 1
#

Secondary structure (DSSP, 8-state):
--EEEEEEEEE-SSS--SSS--EEEEEEEEETTTTEEEEE-SSS-EEEEEHHHHHHHHHHHHHTT-GGG---

pLDDT: mean 78.76, std 14.3, range [43.91, 92.94]

Foldseek 3Di:
DDKDKDKDKDFDPDPPPDDDRDIFIWMWIADPVQQKIWIDRRPPDIDIDHPVRVVVVVVVCVVVVVCVVDDD